Protein AF-A0A1I7KFP0-F1 (afdb_monomer_lite)

Structure (mmCIF, N/CA/C/O backbone):
data_AF-A0A1I7KFP0-F1
#
_entry.id   AF-A0A1I7KFP0-F1
#
loop_
_atom_site.group_PDB
_atom_site.id
_atom_site.type_symbol
_atom_site.label_atom_id
_atom_site.label_alt_id
_atom_site.label_comp_id
_atom_site.label_asym_id
_atom_site.label_entity_id
_atom_site.label_seq_id
_atom_site.pdbx_PDB_ins_code
_atom_site.Cartn_x
_atom_site.Cartn_y
_atom_site.Cartn_z
_atom_site.occupancy
_atom_site.B_iso_or_equiv
_atom_site.auth_seq_id
_atom_site.auth_comp_id
_atom_site.auth_asym_id
_atom_site.auth_atom_id
_atom_site.pdbx_PDB_model_num
ATOM 1 N N . ALA A 1 1 ? -2.153 -8.829 -8.193 1.00 64.94 1 ALA A N 1
ATOM 2 C CA . ALA A 1 1 ? -2.887 -9.408 -7.040 1.00 64.94 1 ALA A CA 1
ATOM 3 C C . ALA A 1 1 ? -2.004 -9.616 -5.801 1.00 64.94 1 ALA A C 1
ATOM 5 O O . ALA A 1 1 ? -2.304 -9.001 -4.791 1.00 64.94 1 ALA A O 1
ATOM 6 N N . LYS A 1 2 ? -0.905 -10.395 -5.860 1.00 85.00 2 LYS A N 1
ATOM 7 C CA . LYS A 1 2 ? -0.048 -10.675 -4.681 1.00 85.00 2 LYS A CA 1
ATOM 8 C C . LYS A 1 2 ? 0.484 -9.423 -3.959 1.00 85.00 2 LYS A C 1
ATOM 10 O O . LYS A 1 2 ? 0.437 -9.373 -2.738 1.00 85.00 2 LYS A O 1
ATOM 15 N N . LEU A 1 3 ? 0.928 -8.407 -4.706 1.00 90.62 3 LEU A N 1
ATOM 16 C CA . LEU A 1 3 ? 1.402 -7.137 -4.130 1.00 90.62 3 LEU A CA 1
ATOM 17 C C . LEU A 1 3 ? 0.299 -6.393 -3.370 1.00 90.62 3 LEU A C 1
ATOM 19 O O . LEU A 1 3 ? 0.508 -5.947 -2.249 1.00 90.62 3 LEU A O 1
ATOM 23 N N . ARG A 1 4 ? -0.911 -6.338 -3.934 1.00 93.44 4 ARG A N 1
ATOM 24 C CA . ARG A 1 4 ? -2.060 -5.704 -3.279 1.00 93.44 4 ARG A CA 1
ATOM 25 C C . ARG A 1 4 ? -2.382 -6.373 -1.943 1.00 93.44 4 ARG A C 1
ATOM 27 O O . ARG A 1 4 ? -2.619 -5.687 -0.962 1.00 93.44 4 ARG A O 1
ATOM 34 N N . GLU A 1 5 ? -2.377 -7.702 -1.887 1.00 94.25 5 GLU A N 1
ATOM 35 C CA . GLU A 1 5 ? -2.626 -8.430 -0.637 1.00 94.25 5 GLU A CA 1
ATOM 36 C C . GLU A 1 5 ? -1.524 -8.191 0.405 1.00 94.25 5 GLU A C 1
ATOM 38 O O . GLU A 1 5 ? -1.860 -7.951 1.563 1.00 94.25 5 GLU A O 1
ATOM 43 N N . LYS A 1 6 ? -0.244 -8.175 -0.007 1.00 94.31 6 LYS A N 1
ATOM 44 C CA . LYS A 1 6 ? 0.908 -7.821 0.849 1.00 94.31 6 LYS A CA 1
ATOM 45 C C . LYS A 1 6 ? 0.686 -6.460 1.514 1.00 94.31 6 LYS A C 1
ATOM 47 O O . LYS A 1 6 ? 0.681 -6.370 2.736 1.00 94.31 6 LYS A O 1
ATOM 52 N N . TYR A 1 7 ? 0.406 -5.436 0.713 1.00 94.88 7 TYR A N 1
ATOM 53 C CA . TYR A 1 7 ? 0.247 -4.068 1.200 1.00 94.88 7 TYR A CA 1
ATOM 54 C C . TYR A 1 7 ? -1.083 -3.809 1.926 1.00 94.88 7 TYR A C 1
ATOM 56 O O . TYR A 1 7 ? -1.180 -2.895 2.731 1.00 94.88 7 TYR A O 1
ATOM 64 N N . ILE A 1 8 ? -2.119 -4.627 1.716 1.00 95.31 8 ILE A N 1
ATOM 65 C CA . ILE A 1 8 ? -3.341 -4.581 2.541 1.00 95.31 8 ILE A CA 1
ATOM 66 C C . ILE A 1 8 ? -3.098 -5.172 3.934 1.00 95.31 8 ILE A C 1
ATOM 68 O O . ILE A 1 8 ? -3.708 -4.713 4.900 1.00 95.31 8 ILE A O 1
ATOM 72 N N . GLN A 1 9 ? -2.286 -6.229 4.029 1.00 96.75 9 GLN A N 1
ATOM 73 C CA . GLN A 1 9 ? -1.972 -6.887 5.299 1.00 96.75 9 GLN A CA 1
ATOM 74 C C . GLN A 1 9 ? -1.006 -6.063 6.146 1.00 96.75 9 GLN A C 1
ATOM 76 O O . GLN A 1 9 ? -1.187 -6.005 7.360 1.00 96.75 9 GLN A O 1
ATOM 81 N N . ASP A 1 10 ? -0.035 -5.423 5.498 1.00 95.19 10 ASP A N 1
ATOM 82 C CA . ASP A 1 10 ? 0.941 -4.544 6.133 1.00 95.19 10 ASP A CA 1
ATOM 83 C C . ASP A 1 10 ? 1.079 -3.241 5.324 1.00 95.19 10 ASP A C 1
ATOM 85 O O . ASP A 1 10 ? 1.903 -3.151 4.407 1.00 95.19 10 ASP A O 1
ATOM 89 N N . PRO A 1 11 ? 0.194 -2.256 5.573 1.00 95.44 11 PRO A N 1
ATOM 90 C CA . PRO A 1 11 ? 0.235 -0.973 4.889 1.00 95.44 11 PRO A CA 1
ATOM 91 C C . PRO A 1 11 ? 1.519 -0.196 5.209 1.00 95.44 11 PRO A C 1
ATOM 93 O O . PRO A 1 11 ? 1.947 -0.184 6.365 1.00 95.44 11 PRO A O 1
ATOM 96 N N . PRO A 1 12 ? 2.096 0.522 4.231 1.00 92.06 12 PRO A N 1
ATOM 97 C CA . PRO A 1 12 ? 3.184 1.461 4.475 1.00 92.06 12 PRO A CA 1
ATOM 98 C C . PRO A 1 12 ? 2.804 2.534 5.501 1.00 9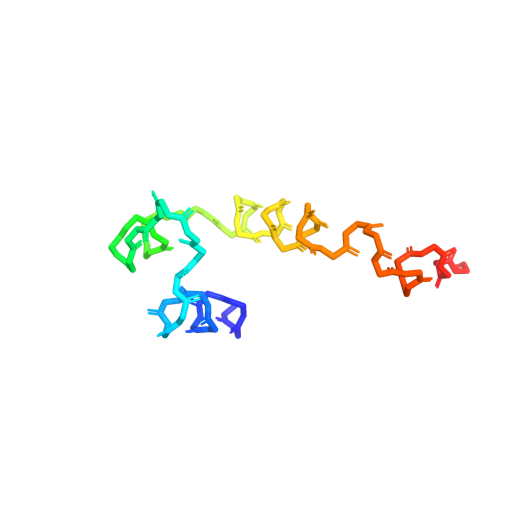2.06 12 PRO A C 1
ATOM 100 O O . PRO A 1 12 ? 1.630 2.884 5.654 1.00 92.06 12 PRO A O 1
ATOM 103 N N . GLU A 1 13 ? 3.803 3.099 6.182 1.00 92.50 13 GLU A N 1
ATOM 104 C CA . GLU A 1 13 ? 3.571 4.163 7.160 1.00 92.50 13 GLU A CA 1
ATOM 105 C C . GLU A 1 13 ? 2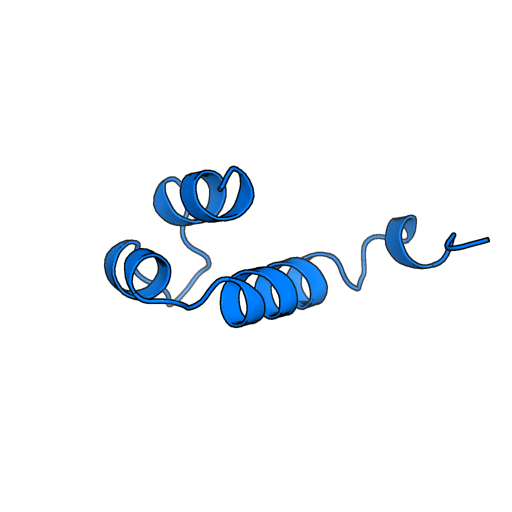.820 5.346 6.527 1.00 92.50 13 GLU A C 1
ATOM 107 O O . GLU A 1 13 ? 3.156 5.821 5.443 1.00 92.50 13 GLU A O 1
ATOM 112 N N . GLY A 1 14 ? 1.777 5.821 7.211 1.00 93.50 14 GLY A N 1
ATOM 113 C CA . GLY A 1 14 ? 0.931 6.908 6.716 1.00 93.50 14 GLY A CA 1
ATOM 114 C C . GLY A 1 14 ? -0.144 6.479 5.714 1.00 93.50 14 GLY A C 1
ATOM 115 O O . GLY A 1 14 ? -0.887 7.340 5.251 1.00 93.50 14 GLY A O 1
ATOM 116 N N . MET A 1 15 ? -0.270 5.182 5.422 1.00 94.62 15 MET A N 1
ATOM 117 C CA . MET A 1 15 ? -1.324 4.630 4.571 1.00 94.62 15 MET A CA 1
ATOM 118 C C . MET A 1 15 ? -2.239 3.672 5.336 1.00 94.62 15 MET A C 1
ATOM 120 O O . MET A 1 15 ? -1.831 2.966 6.257 1.00 94.62 15 MET A O 1
ATOM 124 N N . SER A 1 16 ? -3.502 3.611 4.924 1.00 96.00 16 SER A N 1
ATOM 125 C CA . SER A 1 16 ? -4.480 2.635 5.397 1.00 96.00 16 SER A CA 1
ATOM 126 C C . SER A 1 16 ? -4.691 1.506 4.386 1.00 96.00 16 SER A C 1
ATOM 128 O O . SER A 1 16 ? -4.609 1.679 3.169 1.00 96.00 16 SER A O 1
ATOM 130 N N . ALA A 1 17 ? -5.076 0.330 4.886 1.00 96.00 17 ALA A N 1
ATOM 131 C CA . ALA A 1 17 ? -5.437 -0.805 4.037 1.00 96.00 17 ALA A CA 1
ATOM 132 C C . ALA A 1 17 ? -6.629 -0.508 3.101 1.00 96.00 17 ALA A C 1
ATOM 134 O O . ALA A 1 17 ? -6.798 -1.173 2.082 1.00 96.00 17 ALA A O 1
ATOM 135 N N . GLU A 1 18 ? -7.489 0.456 3.447 1.00 96.50 18 GLU A N 1
ATOM 136 C CA . GLU A 1 18 ? -8.603 0.887 2.596 1.00 96.50 18 GLU A CA 1
ATOM 137 C C . GLU A 1 18 ?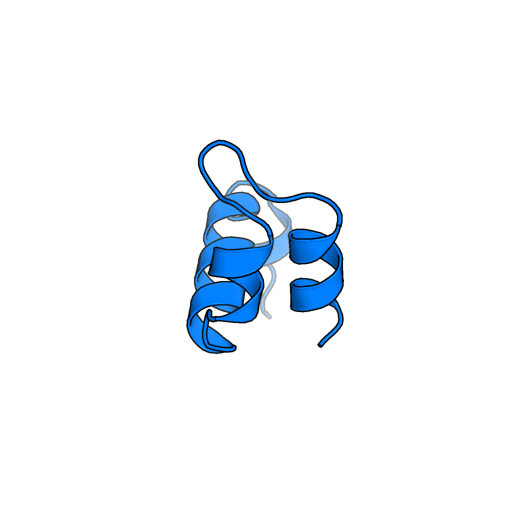 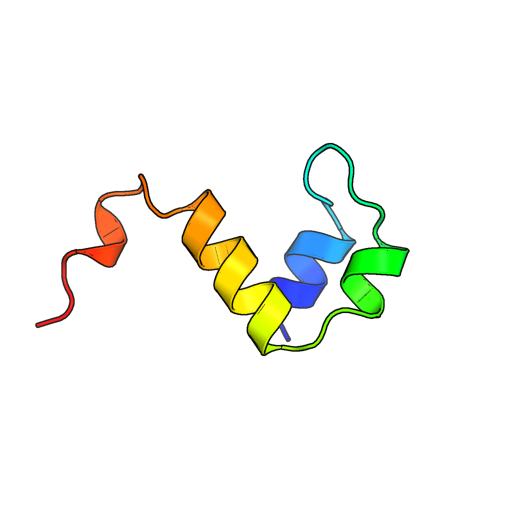-8.123 1.716 1.400 1.00 96.50 18 GLU A C 1
ATOM 139 O O . GLU A 1 18 ? -8.558 1.464 0.278 1.00 96.50 18 GLU A O 1
ATOM 144 N N . GLU A 1 19 ? -7.176 2.631 1.604 1.00 95.81 19 GLU A N 1
ATOM 145 C CA . GLU A 1 19 ? -6.555 3.390 0.510 1.00 95.81 19 GLU A CA 1
ATOM 146 C C . GLU A 1 19 ? -5.876 2.448 -0.491 1.00 95.81 19 GLU A C 1
ATOM 148 O O . GLU A 1 19 ? -6.110 2.549 -1.693 1.00 95.81 19 GLU A O 1
ATOM 153 N N . ILE A 1 20 ? -5.157 1.437 0.001 1.00 95.12 20 ILE A N 1
ATOM 154 C CA . ILE A 1 20 ? -4.466 0.441 -0.836 1.00 95.12 20 ILE A CA 1
ATOM 155 C C . ILE A 1 20 ? -5.457 -0.463 -1.586 1.00 95.12 20 ILE A C 1
ATOM 157 O O . ILE A 1 20 ? -5.205 -0.882 -2.717 1.00 95.12 20 ILE A O 1
ATOM 161 N N . ARG A 1 21 ? -6.638 -0.742 -1.011 1.00 95.12 21 ARG A N 1
ATOM 162 C CA . ARG A 1 21 ? -7.718 -1.441 -1.734 1.00 95.12 21 ARG A CA 1
ATOM 163 C C . ARG A 1 21 ? -8.256 -0.628 -2.906 1.00 95.12 21 ARG A C 1
ATOM 165 O O . ARG A 1 21 ? -8.668 -1.241 -3.887 1.00 95.12 21 ARG A O 1
ATOM 172 N N . ASN A 1 22 ? -8.242 0.698 -2.808 1.00 95.94 22 ASN A N 1
ATOM 173 C CA . ASN A 1 22 ? -8.774 1.602 -3.827 1.00 95.94 22 ASN A CA 1
ATOM 174 C C . ASN A 1 22 ? -7.738 2.016 -4.885 1.00 95.94 22 ASN A C 1
ATOM 176 O O . ASN A 1 22 ? -8.128 2.511 -5.940 1.00 95.94 22 ASN A O 1
ATOM 180 N N . MET A 1 23 ? -6.446 1.784 -4.638 1.00 94.25 23 MET A N 1
ATOM 181 C CA . MET A 1 23 ? -5.376 2.026 -5.609 1.00 94.25 23 MET A CA 1
ATOM 182 C C . MET A 1 23 ? -5.555 1.205 -6.884 1.00 94.25 23 MET A C 1
ATOM 184 O O . MET A 1 23 ? -6.052 0.072 -6.851 1.00 94.25 23 MET A O 1
ATOM 188 N N . ASN A 1 24 ? -5.132 1.756 -8.020 1.00 95.44 24 ASN A N 1
ATOM 189 C CA . ASN A 1 24 ? -5.054 0.979 -9.251 1.00 95.44 24 ASN A CA 1
ATOM 190 C C . ASN A 1 24 ? -3.792 0.089 -9.242 1.00 95.44 24 ASN A C 1
ATOM 192 O O . ASN A 1 24 ? -2.937 0.209 -8.367 1.00 95.44 24 ASN A O 1
ATOM 196 N N . ASP A 1 25 ? -3.694 -0.863 -10.169 1.00 93.62 25 ASP A N 1
ATOM 197 C CA . ASP A 1 25 ? -2.542 -1.775 -10.190 1.00 93.62 25 ASP A CA 1
ATOM 198 C C . ASP A 1 25 ? -1.221 -1.055 -10.517 1.00 93.62 25 ASP A C 1
ATOM 200 O O . ASP A 1 25 ? -0.184 -1.482 -10.024 1.00 93.62 25 ASP A O 1
ATOM 204 N N . GLY A 1 26 ? -1.256 0.041 -11.281 1.00 94.75 26 GLY A N 1
ATOM 205 C CA . GLY A 1 26 ? -0.101 0.903 -11.545 1.00 94.75 26 GLY A CA 1
ATOM 206 C C . GLY A 1 26 ? 0.370 1.641 -10.296 1.00 94.75 26 GLY A C 1
ATOM 207 O O . GLY A 1 26 ? 1.544 1.556 -9.972 1.00 94.75 26 GLY A O 1
ATOM 208 N N . ASP A 1 27 ? -0.541 2.241 -9.524 1.00 94.69 27 ASP A N 1
ATOM 209 C CA . ASP A 1 27 ? -0.188 2.920 -8.266 1.00 94.69 27 ASP A CA 1
ATOM 210 C C . ASP A 1 27 ? 0.507 1.954 -7.288 1.00 94.69 27 ASP A C 1
ATOM 212 O O . ASP A 1 27 ? 1.447 2.327 -6.591 1.00 94.69 27 ASP A O 1
ATOM 216 N N . ILE A 1 28 ? 0.058 0.692 -7.245 1.00 94.50 28 ILE A N 1
ATOM 217 C CA . ILE A 1 28 ? 0.676 -0.348 -6.411 1.00 94.50 28 ILE A CA 1
ATOM 218 C C . ILE A 1 28 ? 2.068 -0.724 -6.930 1.00 94.50 28 ILE A C 1
ATOM 220 O O . ILE A 1 28 ? 2.948 -0.998 -6.119 1.00 94.50 28 ILE A O 1
ATOM 224 N N . LEU A 1 29 ? 2.267 -0.760 -8.249 1.00 93.00 29 LEU A N 1
ATOM 225 C CA . LEU A 1 29 ? 3.570 -1.047 -8.853 1.00 93.00 29 LEU A CA 1
ATOM 226 C C . LEU A 1 29 ? 4.556 0.103 -8.640 1.00 93.00 29 LEU A C 1
ATOM 228 O O . LEU A 1 29 ? 5.688 -0.156 -8.254 1.00 93.00 29 LEU A O 1
ATOM 232 N N . ASP A 1 30 ? 4.122 1.348 -8.826 1.00 92.62 30 ASP A N 1
ATOM 233 C CA . ASP A 1 30 ? 4.951 2.536 -8.602 1.00 92.62 30 ASP A CA 1
ATOM 234 C C . ASP A 1 30 ? 5.372 2.637 -7.128 1.00 92.62 30 ASP A C 1
ATOM 236 O O . ASP A 1 30 ? 6.519 2.950 -6.813 1.00 92.62 30 ASP A O 1
ATOM 240 N N . MET A 1 31 ? 4.459 2.311 -6.210 1.00 91.75 31 MET A N 1
ATOM 241 C CA . MET A 1 31 ? 4.743 2.245 -4.778 1.00 91.75 31 MET A CA 1
ATOM 242 C C . MET A 1 31 ? 5.721 1.114 -4.425 1.00 91.75 31 MET A C 1
ATOM 244 O O . MET A 1 31 ? 6.636 1.330 -3.631 1.00 91.75 31 MET A O 1
AT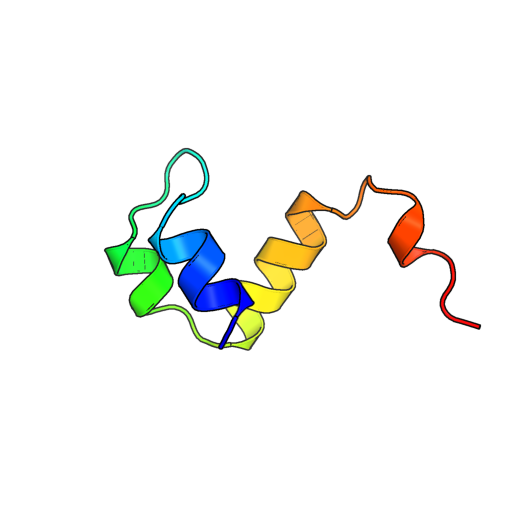OM 248 N N . ASP A 1 32 ? 5.534 -0.084 -4.990 1.00 91.75 32 ASP A N 1
ATOM 249 C CA . ASP A 1 32 ? 6.445 -1.219 -4.780 1.00 91.75 32 ASP A CA 1
ATOM 250 C C . ASP A 1 32 ? 7.840 -0.904 -5.332 1.00 91.75 32 ASP A C 1
ATOM 252 O O . ASP A 1 32 ? 8.824 -1.164 -4.644 1.00 91.75 32 ASP A O 1
ATOM 256 N N . TYR A 1 33 ? 7.925 -0.257 -6.498 1.00 89.19 33 TYR A N 1
ATOM 257 C CA . TYR A 1 33 ? 9.180 0.226 -7.069 1.00 89.19 33 TYR A CA 1
ATOM 258 C C . TYR A 1 33 ? 9.861 1.233 -6.137 1.00 89.19 33 TYR A C 1
ATOM 260 O O . TYR A 1 33 ? 10.997 1.009 -5.749 1.00 89.19 33 TYR A O 1
ATOM 268 N N . PHE A 1 34 ? 9.160 2.279 -5.685 1.00 89.44 34 PHE A N 1
ATOM 269 C CA . PHE A 1 34 ? 9.732 3.295 -4.791 1.00 89.44 34 PHE A CA 1
ATOM 270 C C . PHE A 1 34 ? 10.264 2.714 -3.469 1.00 89.44 34 PHE A C 1
ATOM 272 O O . PHE A 1 34 ? 11.261 3.186 -2.934 1.00 89.44 34 PHE A O 1
ATOM 279 N N . MET A 1 35 ? 9.616 1.680 -2.924 1.00 87.81 35 MET A N 1
ATOM 280 C CA . MET A 1 35 ? 10.044 1.056 -1.662 1.00 87.81 35 MET A CA 1
ATOM 281 C C . MET A 1 35 ? 11.252 0.136 -1.795 1.00 87.81 35 MET A C 1
ATOM 283 O O . MET A 1 35 ? 11.904 -0.134 -0.789 1.00 87.81 35 MET A O 1
ATOM 287 N N . HIS A 1 36 ? 11.519 -0.365 -2.998 1.00 85.56 36 HIS A N 1
ATOM 288 C CA . HIS A 1 36 ? 12.634 -1.266 -3.268 1.00 85.56 36 HIS A CA 1
ATOM 289 C C . HIS A 1 36 ? 13.608 -0.670 -4.298 1.00 85.56 36 HIS A C 1
ATOM 291 O O . HIS A 1 36 ? 14.431 -1.399 -4.835 1.00 85.56 36 HIS A O 1
ATOM 297 N N . GLU A 1 37 ? 13.536 0.637 -4.570 1.00 77.62 37 GLU A N 1
ATOM 298 C CA . GLU A 1 37 ? 14.432 1.334 -5.507 1.00 77.62 37 GLU A CA 1
ATOM 299 C C . GLU A 1 37 ? 15.894 1.271 -5.032 1.00 77.62 37 GLU A C 1
ATOM 301 O O . GLU A 1 37 ? 16.805 1.207 -5.850 1.00 77.62 37 GLU A O 1
ATOM 306 N N . ASP A 1 38 ? 16.107 1.204 -3.713 1.00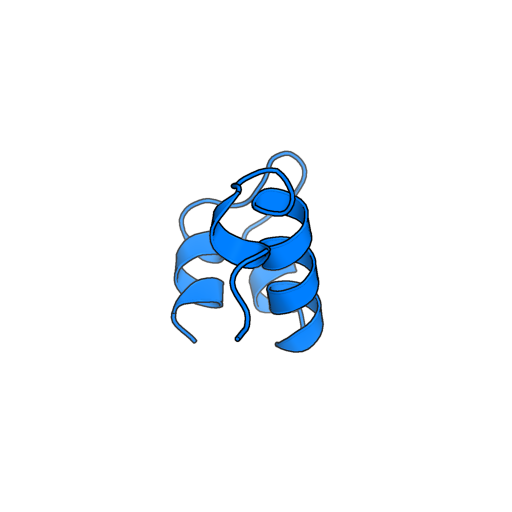 69.12 38 ASP A N 1
ATOM 307 C CA . ASP A 1 38 ? 17.422 1.022 -3.084 1.00 69.12 38 ASP A CA 1
ATOM 308 C C . ASP A 1 38 ? 17.831 -0.457 -2.922 1.00 69.12 38 ASP A C 1
ATOM 310 O O . ASP A 1 38 ? 18.959 -0.748 -2.519 1.00 69.12 38 ASP A O 1
ATOM 314 N N . ASP A 1 39 ? 16.930 -1.411 -3.185 1.00 71.44 39 ASP A N 1
ATOM 315 C CA . ASP A 1 39 ? 17.307 -2.820 -3.263 1.00 71.44 39 ASP A CA 1
ATOM 316 C C . ASP A 1 39 ? 17.963 -3.013 -4.638 1.00 71.44 39 ASP A C 1
ATOM 318 O O . ASP A 1 39 ? 17.274 -3.043 -5.659 1.00 71.44 39 ASP A O 1
ATOM 322 N N . ASP A 1 40 ? 19.295 -3.184 -4.654 1.00 58.56 40 ASP A N 1
ATOM 323 C CA . ASP A 1 40 ? 20.182 -3.412 -5.822 1.00 58.56 40 ASP A CA 1
ATOM 324 C C . ASP A 1 40 ? 19.698 -4.507 -6.817 1.00 58.56 40 ASP A C 1
ATOM 326 O O . ASP A 1 40 ? 20.339 -4.788 -7.828 1.00 58.56 40 ASP A O 1
ATOM 330 N N . PHE A 1 41 ? 18.577 -5.172 -6.534 1.00 56.72 41 PHE A N 1
ATOM 331 C CA . PHE A 1 41 ? 17.930 -6.197 -7.343 1.00 56.72 41 PHE A CA 1
ATOM 332 C C . PHE A 1 41 ? 17.170 -5.672 -8.571 1.00 56.72 41 PHE A C 1
ATOM 334 O O . PHE A 1 41 ? 16.868 -6.478 -9.451 1.00 56.72 41 PHE A O 1
ATOM 341 N N . TYR A 1 42 ? 16.847 -4.377 -8.661 1.00 56.25 42 TYR A N 1
ATOM 342 C CA . TYR A 1 42 ? 16.122 -3.828 -9.823 1.00 56.25 42 TYR A CA 1
ATOM 343 C C . TYR A 1 42 ? 17.030 -3.330 -10.962 1.00 56.25 42 TYR A C 1
ATOM 345 O O . TYR A 1 42 ? 16.530 -3.095 -12.062 1.00 56.25 42 TYR A O 1
ATOM 353 N N . ASP A 1 43 ? 18.348 -3.258 -10.740 1.00 55.31 43 ASP A N 1
ATOM 354 C CA . ASP A 1 43 ? 19.340 -2.798 -11.728 1.00 55.31 43 ASP A CA 1
ATOM 355 C C . ASP A 1 43 ? 19.910 -3.918 -12.629 1.00 55.31 43 ASP A C 1
ATOM 357 O O . ASP A 1 43 ? 20.720 -3.650 -13.517 1.00 55.31 43 ASP A O 1
ATOM 361 N N . GLU A 1 44 ? 19.465 -5.172 -12.472 1.00 55.59 44 GLU A N 1
ATOM 362 C CA . GLU A 1 44 ? 19.826 -6.284 -13.370 1.00 55.59 44 GLU A CA 1
ATOM 363 C C . GLU A 1 44 ? 18.631 -6.701 -14.248 1.00 55.59 44 GLU A C 1
ATOM 365 O O . GLU A 1 44 ? 18.125 -7.823 -14.201 1.00 55.59 44 GLU A O 1
ATOM 370 N N . VAL A 1 45 ? 18.154 -5.760 -15.064 1.00 55.22 45 VAL A N 1
ATOM 371 C CA . VAL A 1 45 ? 17.382 -6.066 -16.276 1.00 55.22 45 VAL A CA 1
ATOM 372 C C . VAL A 1 45 ? 18.356 -6.167 -17.459 1.00 55.22 45 VAL A C 1
ATOM 374 O O . VAL A 1 45 ? 18.751 -5.151 -18.025 1.00 55.22 45 VAL A O 1
ATOM 377 N N . ASP A 1 46 ? 18.782 -7.395 -17.778 1.00 49.78 46 ASP A N 1
ATOM 378 C CA . ASP A 1 46 ? 19.528 -7.761 -19.006 1.00 49.78 46 ASP A CA 1
ATOM 379 C C . ASP A 1 46 ? 18.700 -7.498 -20.283 1.00 49.78 46 ASP A C 1
ATOM 381 O O . ASP A 1 46 ? 17.509 -7.902 -20.317 1.00 49.78 46 ASP A O 1
#

pLDDT: mean 85.59, std 14.6, range [49.78, 96.75]

Radius of gyration: 11.52 Å; chains: 1; bounding box: 29×18×26 Å

Foldseek 3Di:
DVLLVVCLVPPDPPDHSVVSVVDDPVVSVVVVCVVCVVVPVVVPPD

Sequence (46 aa):
AKLREKYIQDPPEGMSAEEIRNMNDGDILDMDYFMHEDDDFYDEVD

Secondary structure (DSSP, 8-state):
-HHHHHHHHSPPTT--HHHHHHS-HHHHHHHHHHHHTTSTTSS---